Protein AF-X1T8E8-F1 (afdb_monomer)

Mean predicted aligned error: 8.17 Å

Radius of gyration: 12.6 Å; Cα contacts (8 Å, |Δi|>4): 95; chains: 1; bounding box: 26×19×43 Å

Solvent-accessible surface area (backbone atoms only — not comparable to full-atom values): 4307 Å² total; per-residue (Å²): 134,85,81,76,65,80,50,58,58,55,29,52,76,74,61,56,42,90,77,54,59,93,90,61,44,67,73,49,73,42,82,42,61,53,89,86,74,40,59,33,32,40,39,32,37,82,85,51,64,37,37,40,33,67,41,76,90,60,79,80,38,80,47,75,53,68,80,136

Organism: NCBI:txid412755

Foldseek 3Di:
DDPLDPQLVVCVVLVNNVVADVSKGWPDKDWDDDPVPWTFIFTDIPVATWTWGFDVPDDTDIDIDGDD

Sequence (68 aa):
MNKFPLNDEKAQVLGYFSFMGPGEKTVFIAAGVLDNIINGYLVLTDKKLFFFFYSNITIDKKFIATYP

pLDDT: mean 76.79, std 16.49, range [31.52, 91.5]

Nearest PDB structures (foldseek):
  1tlu-assembly1_B  TM=4.004E-01  e=4.431E+00  Thermotoga maritima
  1tmi-assembly1_B  TM=4.610E-01  e=6.763E+00  Thermotoga maritima
  7qpt-assembly1_A  TM=3.794E-01  e=3.927E+00  Clostridium botulinum
  7z5s-assembl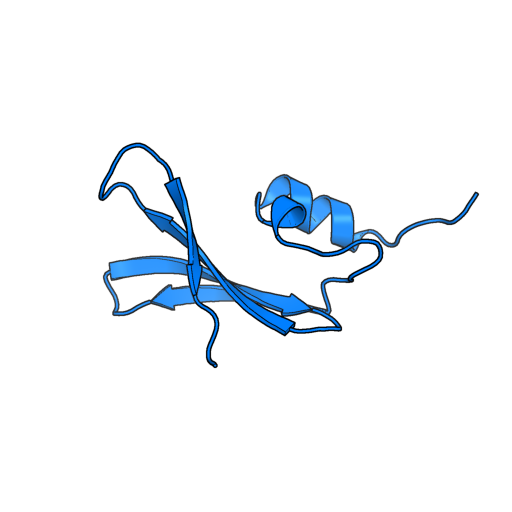y1_AAA  TM=3.949E-01  e=5.994E+00  Clostridium botulinum

Structure (mmCIF, N/CA/C/O backbone):
data_AF-X1T8E8-F1
#
_entry.id   AF-X1T8E8-F1
#
loop_
_atom_site.group_PDB
_atom_site.id
_atom_site.type_symbol
_atom_site.label_atom_id
_atom_site.label_alt_id
_atom_site.label_comp_id
_atom_site.label_asym_id
_atom_site.label_entity_id
_atom_site.label_seq_id
_atom_site.pdbx_PDB_ins_code
_atom_site.Cartn_x
_atom_site.Cartn_y
_atom_site.Cartn_z
_atom_site.occupancy
_atom_site.B_iso_or_equiv
_atom_site.auth_seq_id
_atom_site.auth_comp_id
_atom_site.auth_asym_id
_atom_site.auth_atom_id
_atom_site.pdbx_PDB_model_num
ATOM 1 N N . MET A 1 1 ? -4.285 2.438 27.733 1.00 31.52 1 MET A N 1
ATOM 2 C CA . MET A 1 1 ? -3.254 2.166 26.708 1.00 31.52 1 MET A CA 1
ATOM 3 C C . MET A 1 1 ? -3.947 1.458 25.551 1.00 31.52 1 MET A C 1
ATOM 5 O O . MET A 1 1 ? -4.220 0.269 25.651 1.00 31.52 1 MET A O 1
ATOM 9 N N . ASN A 1 2 ? -4.372 2.206 24.529 1.00 35.84 2 ASN A N 1
ATOM 10 C CA . ASN A 1 2 ? -5.114 1.634 23.403 1.00 35.84 2 ASN A CA 1
ATOM 11 C C . ASN A 1 2 ? -4.123 0.908 22.493 1.00 35.84 2 ASN A C 1
ATOM 13 O O . ASN A 1 2 ? -3.251 1.538 21.902 1.00 35.84 2 ASN A O 1
ATOM 17 N N . LYS A 1 3 ? -4.233 -0.422 22.428 1.00 39.41 3 LYS A N 1
ATOM 18 C CA . LYS A 1 3 ? -3.503 -1.245 21.462 1.00 39.41 3 LYS A CA 1
ATOM 19 C C . LYS A 1 3 ? -4.059 -0.929 20.073 1.00 39.41 3 LYS A C 1
ATOM 21 O O . LYS A 1 3 ? -5.119 -1.432 19.707 1.00 39.41 3 LYS A O 1
ATOM 26 N N . PHE A 1 4 ? -3.381 -0.057 19.332 1.00 49.78 4 PHE A N 1
ATOM 27 C CA . PHE A 1 4 ? -3.604 0.063 17.895 1.00 49.78 4 PHE A CA 1
ATOM 28 C C . PHE A 1 4 ? -3.213 -1.281 17.254 1.00 49.78 4 PHE A C 1
ATOM 30 O O . PHE A 1 4 ? -2.197 -1.862 17.644 1.00 49.78 4 PHE A O 1
ATOM 37 N N . PRO A 1 5 ? -4.063 -1.869 16.396 1.00 48.00 5 PRO A N 1
ATOM 38 C CA . PRO A 1 5 ? -3.847 -3.222 15.901 1.00 48.00 5 PRO A CA 1
ATOM 39 C C . PRO A 1 5 ? -2.621 -3.265 14.981 1.00 48.00 5 PRO A C 1
ATOM 41 O O . PRO A 1 5 ? -2.328 -2.287 14.301 1.00 48.00 5 PRO A O 1
ATOM 44 N N . LEU A 1 6 ? -1.965 -4.428 14.920 1.00 52.72 6 LEU A N 1
ATOM 45 C CA . LEU A 1 6 ? -0.776 -4.794 14.122 1.00 52.72 6 LEU A CA 1
ATOM 46 C C . LEU A 1 6 ? -0.709 -4.302 12.650 1.00 52.72 6 LEU A C 1
ATOM 48 O O . LEU A 1 6 ? 0.313 -4.477 11.989 1.00 52.72 6 LEU A O 1
ATOM 52 N N . ASN A 1 7 ? -1.770 -3.712 12.099 1.00 55.66 7 ASN A N 1
ATOM 53 C CA . ASN A 1 7 ? -1.822 -3.231 10.718 1.00 55.66 7 ASN A CA 1
ATOM 54 C C . ASN A 1 7 ? -1.045 -1.927 10.488 1.00 55.66 7 ASN A C 1
ATOM 56 O O . ASN A 1 7 ? -0.628 -1.676 9.355 1.00 55.66 7 ASN A O 1
ATOM 60 N N . ASP A 1 8 ? -0.789 -1.144 11.537 1.00 64.94 8 ASP A N 1
ATOM 61 C CA . ASP A 1 8 ? 0.009 0.083 11.424 1.00 64.94 8 ASP A CA 1
ATOM 62 C C . ASP A 1 8 ? 1.492 -0.230 11.176 1.00 64.94 8 ASP A C 1
ATOM 64 O O . ASP A 1 8 ? 2.152 0.472 10.412 1.00 64.94 8 ASP A O 1
ATOM 68 N N . GLU A 1 9 ? 2.008 -1.334 11.730 1.00 79.62 9 GLU A N 1
ATOM 69 C CA . GLU A 1 9 ? 3.390 -1.773 11.494 1.00 79.62 9 GLU A CA 1
ATOM 70 C C . GLU A 1 9 ? 3.625 -2.104 10.016 1.00 79.62 9 GLU A C 1
ATOM 72 O O . GLU A 1 9 ? 4.606 -1.654 9.427 1.00 79.62 9 GLU A O 1
ATOM 77 N N . LYS A 1 10 ? 2.692 -2.818 9.368 1.00 81.44 10 LYS A N 1
ATOM 78 C CA . LYS A 1 10 ? 2.783 -3.111 7.926 1.00 81.44 10 LYS A CA 1
ATOM 79 C C . LYS A 1 10 ? 2.769 -1.842 7.080 1.00 81.44 10 LYS A C 1
ATOM 81 O O . LYS A 1 10 ? 3.548 -1.738 6.136 1.00 81.44 10 LYS A O 1
ATOM 86 N N . ALA A 1 11 ? 1.924 -0.874 7.426 1.00 85.50 11 ALA A N 1
ATOM 87 C CA . ALA A 1 11 ? 1.865 0.405 6.729 1.00 85.50 11 ALA A CA 1
ATOM 88 C C . ALA A 1 11 ? 3.160 1.218 6.880 1.00 85.50 11 ALA A C 1
ATOM 90 O O . ALA A 1 11 ? 3.582 1.890 5.932 1.00 85.50 11 ALA A O 1
ATOM 91 N N . GLN A 1 12 ? 3.807 1.146 8.048 1.00 86.69 12 GLN A N 1
ATOM 92 C CA . GLN A 1 12 ? 5.105 1.776 8.298 1.00 86.69 12 GLN A CA 1
ATOM 93 C C . GLN A 1 12 ? 6.221 1.091 7.505 1.00 86.69 12 GLN A C 1
ATOM 95 O O . GLN A 1 12 ? 6.974 1.776 6.817 1.00 86.69 12 GLN A O 1
ATOM 100 N N . VAL A 1 13 ? 6.279 -0.246 7.530 1.00 87.19 13 VAL A N 1
ATOM 101 C CA . VAL A 1 13 ? 7.278 -1.044 6.797 1.00 87.19 13 VAL A CA 1
ATOM 102 C C . VAL A 1 13 ? 7.164 -0.834 5.287 1.00 87.19 13 VAL A C 1
ATOM 104 O O . VAL A 1 13 ? 8.168 -0.629 4.611 1.00 87.19 13 VAL A O 1
ATOM 107 N N . LEU A 1 14 ? 5.943 -0.843 4.748 1.00 85.75 14 LEU A N 1
ATOM 108 C CA . LEU A 1 14 ? 5.700 -0.640 3.317 1.00 85.75 14 LEU A CA 1
ATOM 109 C C . LEU A 1 14 ? 5.793 0.839 2.909 1.00 85.75 14 LEU A C 1
ATOM 111 O O . LEU A 1 14 ? 5.969 1.154 1.733 1.00 85.75 14 LEU A O 1
ATOM 115 N N . GLY A 1 15 ? 5.746 1.755 3.877 1.00 87.62 15 GLY A N 1
ATOM 116 C CA . GLY A 1 15 ? 6.059 3.166 3.687 1.00 87.62 15 GLY A CA 1
ATOM 117 C C . GLY A 1 15 ? 4.889 4.042 3.245 1.00 87.62 15 GLY A C 1
ATOM 118 O O . GLY A 1 15 ? 5.137 5.202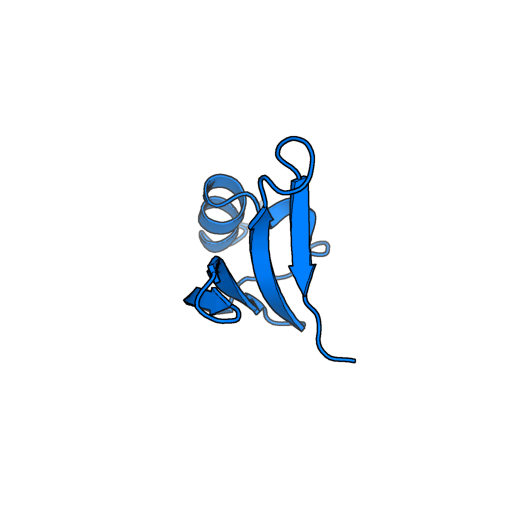 2.905 1.00 87.62 15 GLY A O 1
ATOM 119 N N . TYR A 1 16 ? 3.654 3.532 3.276 1.00 87.56 16 TYR A N 1
ATOM 120 C CA . TYR A 1 16 ? 2.444 4.290 2.940 1.00 87.56 16 TYR A CA 1
ATOM 121 C C . TYR A 1 16 ? 1.708 4.863 4.164 1.00 87.56 16 TYR A C 1
ATOM 123 O O . TYR A 1 16 ? 0.713 5.566 4.002 1.00 87.56 16 TYR A O 1
ATOM 131 N N . PHE A 1 17 ? 2.198 4.613 5.384 1.00 87.69 17 PHE A N 1
ATOM 132 C CA . PHE A 1 17 ? 1.588 5.108 6.627 1.00 87.69 17 PHE A CA 1
ATOM 133 C C . PHE A 1 17 ? 1.342 6.625 6.634 1.00 87.69 17 PHE A C 1
ATOM 135 O O . PHE A 1 17 ? 0.300 7.072 7.097 1.00 87.69 17 PHE A O 1
ATOM 142 N N . SER A 1 18 ? 2.251 7.423 6.058 1.00 86.19 18 SER A N 1
ATOM 143 C CA . SER A 1 18 ? 2.117 8.891 5.969 1.00 86.19 18 SER A CA 1
ATOM 144 C C . SER A 1 18 ? 0.888 9.366 5.194 1.00 86.19 18 SER A C 1
ATOM 146 O O . SER A 1 18 ? 0.546 10.543 5.247 1.00 86.19 18 SER A O 1
ATOM 148 N N . PHE A 1 19 ? 0.235 8.467 4.464 1.00 85.75 19 PHE A N 1
ATOM 149 C CA . PHE A 1 19 ? -0.972 8.762 3.715 1.00 85.75 19 PHE A CA 1
ATOM 150 C C . PHE A 1 19 ? -2.244 8.287 4.409 1.00 85.75 19 PHE A C 1
ATOM 152 O O . PHE A 1 19 ? -3.331 8.470 3.864 1.00 85.75 19 PHE A O 1
ATOM 159 N N . MET A 1 20 ? -2.138 7.686 5.589 1.00 87.38 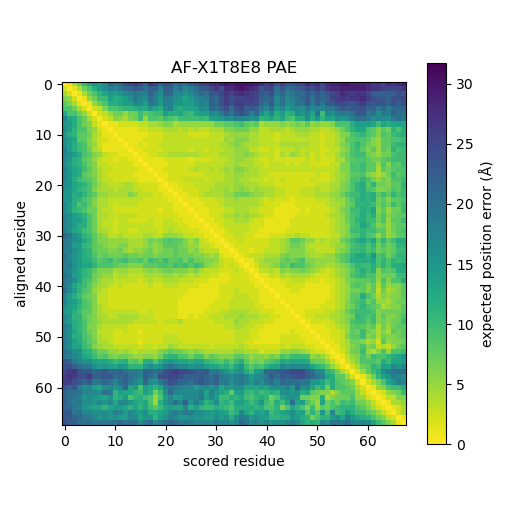20 MET A N 1
ATOM 160 C CA . MET A 1 20 ? -3.276 7.295 6.409 1.00 87.38 20 MET A CA 1
ATOM 161 C C . MET A 1 20 ? -3.657 8.442 7.350 1.00 87.38 20 MET A C 1
ATOM 163 O O . MET A 1 20 ? -2.804 9.155 7.876 1.00 87.38 20 MET A O 1
ATOM 167 N N . GLY A 1 21 ? -4.955 8.641 7.554 1.00 86.12 21 GLY A N 1
ATOM 168 C CA . GLY A 1 21 ? -5.474 9.571 8.546 1.00 86.12 21 GLY A CA 1
ATOM 169 C C . GLY A 1 21 ? -5.353 9.020 9.973 1.00 86.12 21 GLY A C 1
ATOM 170 O O . GLY A 1 21 ? -5.195 7.813 10.169 1.00 86.12 21 GLY A O 1
ATOM 171 N N . PRO A 1 22 ? -5.491 9.874 11.002 1.00 85.75 22 PRO A N 1
ATOM 172 C CA . PRO A 1 22 ? -5.470 9.431 12.392 1.00 85.75 22 PRO A CA 1
ATOM 173 C C . PRO A 1 22 ? -6.515 8.338 12.657 1.00 85.75 22 PRO A C 1
ATOM 175 O O . PRO A 1 22 ? -7.705 8.516 12.374 1.00 85.75 22 PRO A O 1
ATOM 178 N N . GLY A 1 23 ? -6.057 7.200 13.184 1.00 85.62 23 GLY A N 1
ATOM 179 C CA . GLY A 1 23 ? -6.897 6.044 13.508 1.00 85.62 23 GLY A CA 1
ATOM 180 C C . GLY A 1 23 ? -7.488 5.296 12.306 1.00 85.62 23 GLY A C 1
ATOM 181 O O . GLY A 1 23 ? -8.294 4.395 12.524 1.00 85.62 23 GLY A O 1
ATOM 182 N N . GLU A 1 24 ? -7.123 5.663 11.073 1.00 88.25 24 GLU A N 1
ATOM 183 C CA . GLU A 1 24 ? -7.453 4.900 9.864 1.00 88.25 24 GLU A CA 1
ATOM 184 C C . GLU A 1 24 ? -6.751 3.537 9.908 1.00 88.25 24 GLU A C 1
ATOM 186 O O . GLU A 1 24 ? -5.609 3.441 10.356 1.00 88.25 24 GLU A O 1
ATOM 191 N N . LYS A 1 25 ? -7.425 2.474 9.466 1.00 88.88 25 LYS A N 1
ATOM 192 C CA . LYS A 1 25 ? -6.920 1.100 9.551 1.00 88.88 25 LYS A CA 1
ATOM 193 C C . LYS A 1 25 ? -6.836 0.477 8.174 1.00 88.88 25 LYS A C 1
ATOM 195 O O . LYS A 1 25 ? -7.795 0.503 7.410 1.00 88.88 25 LYS A O 1
ATOM 200 N N . THR A 1 26 ? -5.710 -0.170 7.884 1.00 90.81 26 THR A N 1
ATOM 201 C CA . THR A 1 26 ? -5.609 -1.008 6.683 1.00 90.81 26 THR A CA 1
ATOM 202 C C . THR A 1 26 ? -6.529 -2.221 6.836 1.00 90.81 26 THR A C 1
ATOM 204 O O . THR A 1 26 ? -6.474 -2.907 7.855 1.00 90.81 26 THR A O 1
ATOM 207 N N . VAL A 1 27 ? -7.359 -2.489 5.833 1.00 91.12 27 VAL A N 1
ATOM 208 C CA . VAL A 1 27 ? -8.259 -3.649 5.747 1.00 91.12 27 VAL A CA 1
ATOM 209 C C . VAL A 1 27 ? -7.642 -4.723 4.857 1.00 91.12 27 VAL A C 1
ATOM 211 O O . VAL A 1 27 ? -7.653 -5.899 5.211 1.00 91.12 27 VAL A O 1
ATOM 214 N N . PHE A 1 28 ? -7.070 -4.321 3.719 1.00 89.38 28 PHE A N 1
ATOM 215 C CA . PHE A 1 28 ? -6.499 -5.239 2.741 1.00 89.38 28 PHE A CA 1
ATOM 216 C C . PHE A 1 28 ? -5.340 -4.600 1.967 1.00 89.38 28 PHE A C 1
ATOM 218 O O . PHE A 1 28 ? -5.310 -3.388 1.756 1.00 89.38 28 PHE A O 1
ATOM 225 N N . ILE A 1 29 ? -4.384 -5.431 1.543 1.00 90.94 29 ILE A N 1
ATOM 226 C CA . ILE A 1 29 ? -3.238 -5.033 0.721 1.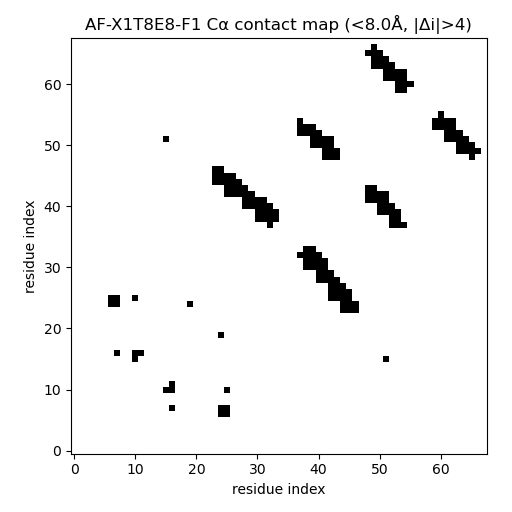00 90.94 29 ILE A CA 1
ATOM 227 C C . ILE A 1 29 ? -3.006 -6.114 -0.331 1.00 90.94 29 ILE A C 1
ATOM 229 O O . ILE A 1 29 ? -2.936 -7.296 0.012 1.00 90.94 29 ILE A O 1
ATOM 233 N N . ALA A 1 30 ? -2.802 -5.707 -1.579 1.00 90.75 30 ALA A N 1
ATOM 234 C CA . ALA A 1 30 ? -2.313 -6.578 -2.641 1.00 90.75 30 ALA A CA 1
ATOM 235 C C . ALA A 1 30 ? -1.171 -5.910 -3.405 1.00 90.75 30 ALA A C 1
ATOM 237 O O . ALA A 1 30 ? -1.209 -4.706 -3.649 1.00 90.75 30 ALA A O 1
ATOM 238 N N . ALA A 1 31 ? -0.170 -6.692 -3.809 1.00 89.56 31 ALA A N 1
ATOM 239 C CA . ALA A 1 31 ? 0.794 -6.238 -4.805 1.00 89.56 31 ALA A CA 1
ATOM 240 C C . ALA A 1 31 ? 0.075 -6.055 -6.150 1.00 89.56 31 ALA A C 1
ATOM 242 O O . ALA A 1 31 ? -0.789 -6.857 -6.508 1.00 89.56 31 ALA A O 1
ATOM 243 N N . GLY A 1 32 ? 0.422 -5.007 -6.887 1.00 85.44 32 GLY A N 1
ATOM 244 C CA . GLY A 1 32 ? -0.174 -4.723 -8.186 1.00 85.44 32 GLY A CA 1
ATOM 245 C C . GLY A 1 32 ? 0.790 -4.000 -9.111 1.00 85.44 32 GLY A C 1
ATOM 246 O O . GLY A 1 32 ? 1.793 -3.435 -8.671 1.00 85.44 32 GLY A O 1
ATOM 247 N N . VAL A 1 33 ? 0.461 -4.020 -10.400 1.00 83.00 33 VAL A N 1
ATOM 248 C CA . VAL A 1 33 ? 1.197 -3.293 -11.433 1.00 83.00 33 VAL A CA 1
ATOM 249 C C . VAL A 1 33 ? 0.237 -2.326 -12.107 1.00 83.00 33 VAL A C 1
ATOM 251 O O . VAL A 1 33 ? -0.791 -2.739 -12.643 1.00 83.00 33 VAL A O 1
ATOM 254 N N . LEU A 1 34 ? 0.559 -1.038 -12.059 1.00 79.00 34 LEU A N 1
ATOM 255 C CA . LEU A 1 34 ? -0.170 -0.010 -12.785 1.00 79.00 34 LEU A CA 1
ATOM 256 C C . LEU A 1 34 ? 0.411 0.096 -14.196 1.00 79.00 34 LEU A C 1
ATOM 258 O O . LEU A 1 34 ? 1.620 0.280 -14.364 1.00 79.00 34 LEU A O 1
ATOM 262 N N . ASP A 1 35 ? -0.465 -0.046 -15.191 1.00 78.50 35 ASP A N 1
ATOM 263 C CA . ASP A 1 35 ? -0.148 0.092 -16.619 1.00 78.50 35 ASP A CA 1
ATOM 264 C C . ASP A 1 35 ? 1.031 -0.784 -17.095 1.00 78.50 35 ASP A C 1
ATOM 266 O O . ASP A 1 35 ? 1.806 -0.392 -17.956 1.00 78.50 35 ASP A O 1
ATOM 270 N N . ASN A 1 36 ? 1.225 -1.963 -16.484 1.00 79.00 36 ASN A N 1
ATOM 271 C CA . ASN A 1 36 ? 2.358 -2.879 -16.723 1.00 79.00 36 ASN A CA 1
ATOM 272 C C . ASN A 1 36 ? 3.769 -2.279 -16.540 1.00 79.00 36 ASN A C 1
ATOM 274 O O . ASN A 1 36 ? 4.760 -2.936 -16.855 1.00 79.00 36 ASN A O 1
ATOM 278 N N . ILE A 1 37 ? 3.876 -1.060 -16.011 1.00 79.62 37 ILE A N 1
ATOM 279 C CA . ILE A 1 37 ? 5.136 -0.313 -15.920 1.00 79.62 37 ILE A CA 1
ATOM 280 C C . ILE A 1 37 ? 5.524 -0.078 -14.459 1.00 79.62 37 ILE A C 1
ATOM 282 O O . ILE A 1 37 ? 6.705 -0.116 -14.114 1.00 79.62 37 ILE A O 1
ATOM 286 N N . ILE A 1 38 ? 4.546 0.161 -13.584 1.00 83.00 38 ILE A N 1
ATOM 287 C CA . ILE A 1 38 ? 4.796 0.645 -12.226 1.00 83.00 38 ILE A CA 1
ATOM 288 C C . ILE A 1 38 ? 4.363 -0.400 -11.201 1.00 83.00 38 ILE A C 1
ATOM 290 O O . ILE A 1 38 ? 3.173 -0.638 -11.001 1.00 83.00 38 ILE A O 1
ATOM 294 N N . ASN A 1 39 ? 5.338 -0.979 -10.500 1.00 86.81 39 ASN A N 1
ATOM 295 C CA . ASN A 1 39 ? 5.089 -1.882 -9.379 1.00 86.81 39 ASN A CA 1
ATOM 296 C C . ASN A 1 39 ? 4.668 -1.099 -8.127 1.00 86.81 39 ASN A C 1
ATOM 298 O O . ASN A 1 39 ? 5.272 -0.082 -7.778 1.00 86.81 39 ASN A O 1
ATOM 302 N N . GLY A 1 40 ? 3.665 -1.603 -7.415 1.00 89.88 40 GLY A N 1
ATOM 303 C CA . GLY A 1 40 ? 3.168 -0.981 -6.196 1.00 89.88 40 GLY A CA 1
ATOM 304 C C . GLY A 1 40 ? 2.223 -1.880 -5.409 1.00 89.88 40 GLY A C 1
ATOM 305 O O . GLY A 1 40 ? 2.207 -3.103 -5.560 1.00 89.88 40 GLY A O 1
ATOM 306 N N . TYR A 1 41 ? 1.426 -1.248 -4.558 1.00 91.38 41 TYR A N 1
ATOM 307 C CA . TYR A 1 41 ? 0.462 -1.893 -3.686 1.00 91.38 41 TYR A CA 1
ATOM 308 C C . TYR A 1 41 ? -0.901 -1.228 -3.825 1.00 91.38 41 TYR A C 1
ATOM 310 O O . TYR A 1 41 ? -1.031 -0.015 -3.668 1.00 91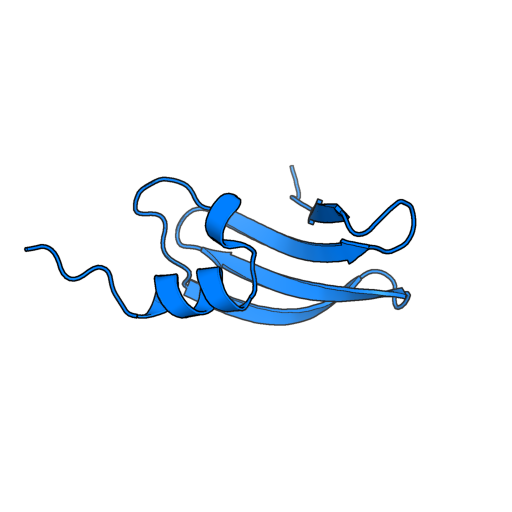.38 41 TYR A O 1
ATOM 318 N N . LEU A 1 42 ? -1.929 -2.034 -4.059 1.00 91.50 42 LEU A N 1
ATOM 319 C CA . LEU A 1 42 ? -3.309 -1.625 -3.865 1.00 91.50 42 LEU A CA 1
ATOM 320 C C . LEU A 1 42 ? -3.635 -1.753 -2.375 1.00 91.50 42 LEU A C 1
ATOM 322 O O . LEU A 1 42 ? -3.591 -2.852 -1.820 1.00 91.50 42 LEU A O 1
ATOM 326 N N . VAL A 1 43 ? -3.940 -0.630 -1.734 1.00 91.44 43 VAL A N 1
ATOM 327 C CA . VAL A 1 43 ? -4.201 -0.533 -0.297 1.00 91.44 43 VAL A CA 1
ATOM 328 C C . VAL A 1 43 ? -5.655 -0.136 -0.087 1.00 91.44 43 VAL A C 1
ATOM 330 O O . VAL A 1 43 ? -6.084 0.942 -0.499 1.00 91.44 43 VAL A O 1
ATOM 333 N N . LEU A 1 44 ? -6.409 -1.007 0.578 1.00 90.94 44 LEU A N 1
ATOM 334 C CA . LEU A 1 44 ? -7.759 -0.727 1.049 1.00 90.94 44 LEU A CA 1
ATOM 335 C C . LEU A 1 44 ? -7.713 -0.479 2.553 1.00 90.94 44 LEU A C 1
ATOM 337 O O . LEU A 1 44 ? -7.242 -1.324 3.319 1.00 90.94 44 LEU A O 1
ATOM 341 N N . THR A 1 45 ? -8.247 0.652 2.978 1.00 91.44 45 THR A N 1
ATOM 342 C CA . THR A 1 45 ? -8.463 0.995 4.380 1.00 91.44 45 THR A CA 1
ATOM 343 C C . THR A 1 45 ? -9.951 1.012 4.702 1.00 91.44 45 THR A C 1
ATOM 345 O O . THR A 1 45 ? -10.803 0.849 3.830 1.00 91.44 45 THR A O 1
ATOM 348 N N . ASP A 1 46 ? -10.275 1.226 5.971 1.00 90.75 46 ASP A N 1
ATOM 349 C CA . ASP A 1 46 ? -11.643 1.456 6.433 1.00 90.75 46 ASP A CA 1
ATOM 350 C C . ASP A 1 46 ? -12.249 2.781 5.929 1.00 90.75 46 ASP A C 1
ATOM 352 O O . ASP A 1 46 ? -13.436 3.022 6.140 1.00 90.75 46 ASP A O 1
ATOM 356 N N . LYS A 1 47 ? -11.462 3.632 5.253 1.00 90.69 47 LYS A N 1
ATOM 357 C CA . LYS A 1 47 ? -11.904 4.933 4.726 1.00 90.69 47 LYS A CA 1
ATOM 358 C C . LYS A 1 47 ? -11.729 5.101 3.222 1.00 90.69 47 LYS A C 1
ATOM 360 O O . LYS A 1 47 ? -12.467 5.881 2.627 1.00 90.69 47 LYS A O 1
ATOM 365 N N . LYS A 1 48 ? -10.742 4.449 2.605 1.00 90.50 48 LYS A N 1
ATOM 366 C CA . LYS A 1 48 ? -10.399 4.682 1.197 1.00 90.50 48 LYS A CA 1
ATOM 367 C C . LYS A 1 48 ? -9.665 3.513 0.555 1.00 90.50 48 LYS A C 1
ATOM 369 O O . LYS A 1 48 ? -9.038 2.693 1.217 1.00 90.50 48 LYS A O 1
ATOM 374 N N . LEU A 1 49 ? -9.708 3.499 -0.771 1.00 91.00 49 LEU A N 1
ATOM 375 C CA . LEU A 1 49 ? -8.908 2.636 -1.628 1.00 91.00 49 LEU A CA 1
ATOM 376 C C . LEU A 1 49 ? -7.901 3.503 -2.380 1.00 91.00 49 LEU A C 1
ATOM 378 O O . LEU A 1 49 ? -8.279 4.515 -2.970 1.00 91.00 49 LEU A O 1
ATOM 382 N N . PHE A 1 50 ? -6.630 3.117 -2.371 1.00 90.69 50 PHE A N 1
ATOM 383 C CA . PHE A 1 50 ? -5.602 3.837 -3.110 1.00 90.69 50 PHE A CA 1
ATOM 384 C C . PHE A 1 50 ? -4.474 2.926 -3.592 1.00 90.69 50 PHE A C 1
ATOM 386 O O . PHE A 1 50 ? -4.211 1.877 -3.006 1.00 90.69 50 PHE A O 1
ATOM 393 N N . PHE A 1 51 ? -3.795 3.334 -4.664 1.00 90.06 51 PHE A N 1
ATOM 394 C CA . PHE A 1 51 ? -2.613 2.638 -5.172 1.00 90.06 51 PHE A CA 1
ATOM 395 C C . PHE A 1 51 ? -1.347 3.390 -4.762 1.00 90.06 51 PHE A C 1
ATOM 397 O O . PHE A 1 51 ? -1.169 4.555 -5.119 1.00 90.06 51 PHE A O 1
ATOM 40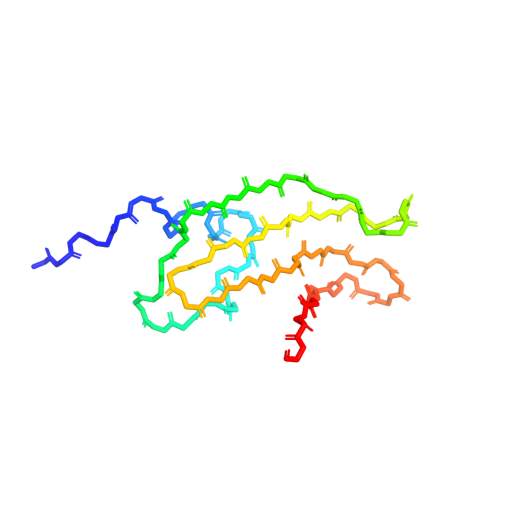4 N N . PHE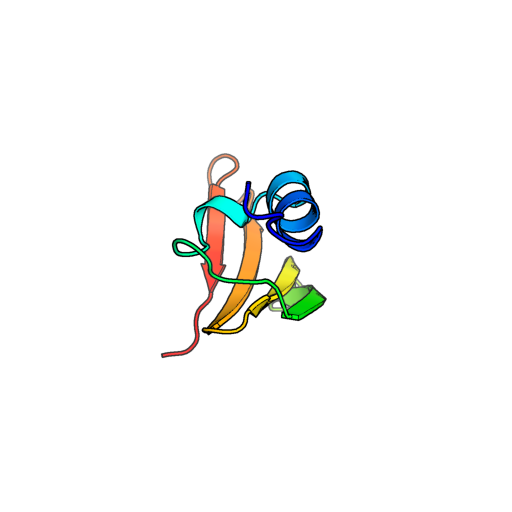 A 1 52 ? -0.484 2.726 -3.998 1.00 89.88 52 PHE A N 1
ATOM 405 C CA . PHE A 1 52 ? 0.785 3.249 -3.509 1.00 89.88 52 PHE A CA 1
ATOM 406 C C . PHE A 1 52 ? 1.945 2.660 -4.307 1.00 89.88 52 PHE A C 1
ATOM 408 O O . PHE A 1 52 ? 2.084 1.441 -4.396 1.00 89.88 52 PHE A O 1
ATOM 415 N N . PHE A 1 53 ? 2.807 3.512 -4.851 1.00 88.25 53 PHE A N 1
ATOM 416 C CA . PHE A 1 53 ? 3.965 3.073 -5.623 1.00 88.25 53 PHE A CA 1
ATOM 417 C C . PHE A 1 53 ? 5.159 4.009 -5.454 1.00 88.25 53 PHE A C 1
ATOM 419 O O . PHE A 1 53 ? 5.020 5.188 -5.108 1.00 88.25 53 PHE A O 1
ATOM 426 N N . TYR A 1 54 ? 6.338 3.459 -5.733 1.00 79.00 54 TYR A N 1
ATOM 427 C CA . TYR A 1 54 ? 7.576 4.214 -5.879 1.00 79.00 54 TYR A CA 1
ATOM 428 C C . TYR A 1 54 ? 7.804 4.476 -7.364 1.00 79.00 54 TYR A C 1
ATOM 430 O O . TYR A 1 54 ? 7.680 3.561 -8.179 1.00 79.00 54 TYR A O 1
ATOM 438 N N . SER A 1 55 ? 8.116 5.717 -7.729 1.00 68.44 55 SER A N 1
ATOM 439 C CA . SER A 1 55 ? 8.468 6.057 -9.106 1.00 68.44 55 SER A CA 1
ATOM 440 C C . SER A 1 55 ? 9.825 6.740 -9.164 1.00 68.44 55 SER A C 1
ATOM 442 O O . SER A 1 55 ? 10.062 7.744 -8.490 1.00 68.44 55 SER A O 1
ATOM 444 N N . ASN A 1 56 ? 10.683 6.216 -10.041 1.00 63.44 56 ASN A N 1
ATOM 445 C CA . ASN A 1 56 ? 12.007 6.764 -10.339 1.00 63.44 56 ASN A CA 1
ATOM 446 C C . ASN A 1 56 ? 11.958 7.842 -11.434 1.00 63.44 56 ASN A C 1
ATOM 448 O O . ASN A 1 56 ? 13.001 8.329 -11.859 1.00 63.44 56 ASN A O 1
ATOM 452 N N . ILE A 1 57 ? 10.762 8.228 -11.904 1.00 60.62 57 ILE A N 1
ATOM 453 C CA . ILE A 1 57 ? 10.600 9.203 -12.996 1.00 60.62 57 ILE A CA 1
ATOM 454 C C . ILE A 1 57 ? 11.131 10.589 -12.581 1.00 60.62 57 ILE A C 1
ATOM 456 O O . ILE A 1 57 ? 11.526 11.371 -13.436 1.00 60.62 57 ILE A O 1
ATOM 460 N N . THR A 1 58 ? 11.226 10.881 -11.278 1.00 46.28 58 THR A N 1
ATOM 461 C CA . THR A 1 58 ? 11.956 12.035 -10.722 1.00 46.28 58 THR A CA 1
ATOM 462 C C . THR A 1 58 ? 12.311 11.766 -9.252 1.00 46.28 58 THR A C 1
ATOM 464 O O . THR A 1 58 ? 11.417 11.827 -8.420 1.00 46.28 58 THR A O 1
ATOM 467 N N . ILE A 1 59 ? 13.585 11.477 -8.931 1.00 46.38 59 ILE A N 1
ATOM 468 C CA . ILE A 1 59 ? 14.155 11.364 -7.559 1.00 46.38 59 ILE A CA 1
ATOM 469 C C . ILE A 1 59 ? 13.197 10.688 -6.552 1.00 46.38 59 ILE A C 1
ATOM 471 O O . ILE A 1 59 ? 12.469 11.396 -5.872 1.00 46.38 59 ILE A O 1
ATOM 475 N N . ASP A 1 60 ? 13.187 9.353 -6.458 1.00 53.50 60 ASP A N 1
ATOM 476 C CA . ASP A 1 60 ? 12.524 8.526 -5.421 1.00 53.50 60 ASP A CA 1
ATOM 477 C C . ASP A 1 60 ? 11.326 9.169 -4.689 1.00 53.50 60 ASP A C 1
ATO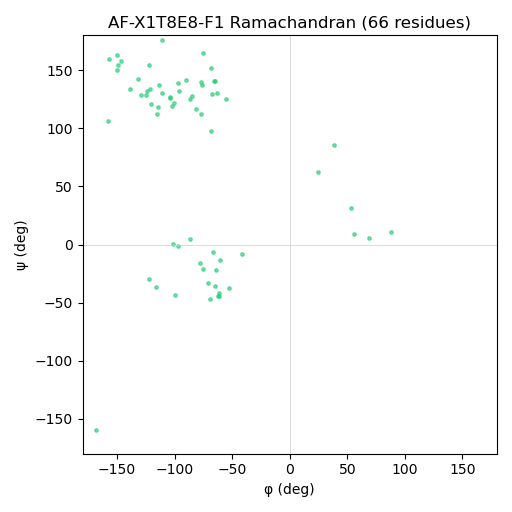M 479 O O . ASP A 1 60 ? 11.334 9.377 -3.471 1.00 53.50 60 ASP A O 1
ATOM 483 N N . LYS A 1 61 ? 10.262 9.497 -5.431 1.00 58.72 61 LYS A N 1
ATOM 484 C CA . LYS A 1 61 ? 9.031 10.044 -4.846 1.00 58.72 61 LYS A CA 1
ATOM 485 C C . LYS A 1 61 ? 7.997 8.941 -4.633 1.00 58.72 61 LYS A C 1
ATOM 487 O O . LYS A 1 61 ? 7.805 8.055 -5.466 1.00 58.72 61 LYS A O 1
ATOM 492 N N . LYS A 1 62 ? 7.321 9.019 -3.484 1.00 64.38 62 LYS A N 1
ATOM 493 C CA . LYS A 1 62 ? 6.156 8.201 -3.129 1.00 64.38 62 LYS A CA 1
ATOM 494 C C . LYS A 1 62 ? 4.905 8.847 -3.709 1.00 64.38 62 LYS A C 1
ATOM 496 O O . LYS A 1 62 ? 4.665 10.027 -3.455 1.00 64.38 62 LYS A O 1
ATOM 501 N N . PHE A 1 63 ? 4.104 8.079 -4.438 1.00 69.00 63 PHE A N 1
ATOM 502 C CA . PHE A 1 63 ? 2.890 8.576 -5.079 1.00 69.00 63 PHE A CA 1
ATOM 503 C C . PHE A 1 63 ? 1.660 7.801 -4.627 1.00 69.00 63 PHE A C 1
ATOM 505 O O . PHE A 1 63 ? 1.742 6.632 -4.240 1.00 69.00 63 PHE A O 1
ATOM 512 N N . ILE A 1 64 ? 0.517 8.479 -4.710 1.00 69.50 64 ILE A N 1
ATOM 513 C CA . ILE A 1 64 ? -0.798 7.879 -4.550 1.00 69.50 64 ILE A CA 1
ATOM 514 C C . ILE A 1 64 ? -1.632 8.166 -5.787 1.00 69.50 64 ILE A C 1
ATOM 516 O O . ILE A 1 64 ? -1.746 9.319 -6.198 1.00 69.50 64 ILE A O 1
ATOM 520 N N . ALA A 1 65 ? -2.265 7.124 -6.320 1.00 68.44 65 ALA A N 1
ATOM 521 C CA . ALA A 1 65 ? -3.411 7.269 -7.205 1.00 68.44 65 ALA A CA 1
ATOM 522 C C . ALA A 1 65 ? -4.705 7.002 -6.420 1.00 68.44 65 ALA A C 1
ATOM 524 O O . ALA A 1 65 ? -4.880 5.928 -5.836 1.00 68.44 65 ALA A O 1
ATOM 525 N N . THR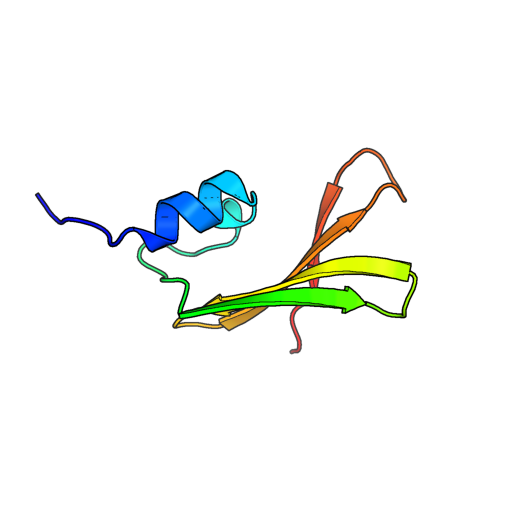 A 1 66 ? -5.597 7.990 -6.405 1.00 65.81 66 THR A N 1
ATOM 526 C CA . THR A 1 66 ? -6.973 7.883 -5.904 1.00 65.81 66 THR A CA 1
ATOM 527 C C . THR A 1 66 ? -7.930 8.050 -7.078 1.00 65.81 66 THR A C 1
ATOM 529 O O . THR A 1 66 ? -7.719 8.927 -7.914 1.00 65.81 66 THR A O 1
ATOM 532 N N . TYR A 1 67 ? -8.978 7.234 -7.145 1.00 51.19 67 TYR A N 1
ATOM 533 C CA . TYR A 1 67 ? -10.106 7.507 -8.037 1.00 51.19 67 TYR A CA 1
ATOM 534 C C . TYR A 1 67 ? -10.981 8.612 -7.402 1.00 51.19 67 TYR A C 1
ATOM 536 O O . TYR A 1 67 ? -11.082 8.603 -6.171 1.00 51.19 67 TYR A O 1
ATOM 544 N N . PRO A 1 68 ? -11.522 9.581 -8.172 1.00 51.00 68 PRO A N 1
ATOM 545 C CA . PRO A 1 68 ? -12.381 10.641 -7.634 1.00 51.00 68 PRO A CA 1
ATOM 546 C C . PRO A 1 68 ? -13.654 10.114 -6.963 1.00 51.00 68 PRO A C 1
ATOM 548 O O . PRO A 1 68 ? -14.155 9.043 -7.378 1.00 51.00 68 PRO A O 1
#

Secondary structure (DSSP, 8-state):
-----THHHHHHHHT-GGGSPTT--EEEEEEEEETTTEEEEEEEESS-EEEEEEETTSSSEEEEE---